Protein AF-H1RZD3-F1 (afdb_monomer_lite)

Structure (mmCIF, N/CA/C/O backbone):
data_AF-H1RZD3-F1
#
_entry.id   AF-H1RZD3-F1
#
loop_
_atom_site.group_PDB
_atom_site.id
_atom_site.type_symbol
_atom_site.label_atom_id
_atom_site.label_alt_id
_atom_site.label_comp_id
_atom_site.label_asym_id
_atom_site.label_entity_id
_atom_site.label_seq_id
_atom_site.pdbx_PDB_ins_code
_atom_site.Cartn_x
_atom_site.Cartn_y
_atom_site.Cartn_z
_atom_site.occupancy
_atom_site.B_iso_or_equiv
_atom_site.auth_seq_id
_atom_site.auth_comp_id
_atom_site.auth_asym_id
_atom_site.auth_atom_id
_atom_site.pdbx_PDB_model_num
ATOM 1 N N . MET A 1 1 ? -17.020 17.657 32.101 1.00 53.91 1 MET A N 1
ATOM 2 C CA . MET A 1 1 ? -16.296 17.722 30.815 1.00 53.91 1 MET A CA 1
ATOM 3 C C . MET A 1 1 ? -15.603 16.384 30.617 1.00 53.91 1 MET A C 1
ATOM 5 O O . MET A 1 1 ? -14.549 16.156 31.189 1.0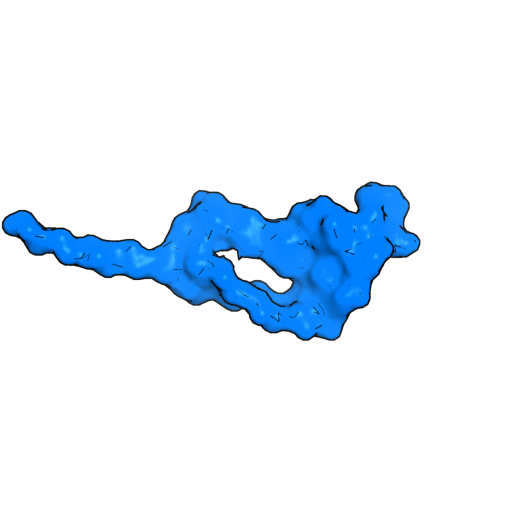0 53.91 1 MET A O 1
ATOM 9 N N . THR A 1 2 ? -16.260 15.449 29.934 1.00 53.19 2 THR A N 1
ATOM 10 C CA . THR A 1 2 ? -15.746 14.085 29.752 1.00 53.19 2 THR A CA 1
ATOM 11 C C . THR A 1 2 ? -14.834 14.089 28.533 1.00 53.19 2 THR A C 1
ATOM 13 O O . THR A 1 2 ? -15.307 14.300 27.421 1.00 53.19 2 THR A O 1
ATOM 16 N N . LEU A 1 3 ? -13.526 13.917 28.730 1.00 63.41 3 LEU A N 1
ATOM 17 C CA . LEU A 1 3 ? -12.578 13.758 27.627 1.00 63.41 3 LEU A CA 1
ATOM 18 C C . LEU A 1 3 ? -12.789 12.369 27.015 1.00 63.41 3 LEU A C 1
ATOM 20 O O . LEU A 1 3 ? -12.204 11.387 27.466 1.00 63.41 3 LEU A O 1
ATOM 24 N N . THR A 1 4 ? -13.655 12.261 26.010 1.00 69.69 4 THR A N 1
ATOM 25 C CA . THR A 1 4 ? -13.714 11.060 25.175 1.00 69.69 4 THR A CA 1
ATOM 26 C C . THR A 1 4 ? -12.418 10.994 24.380 1.00 69.69 4 THR A C 1
ATOM 28 O O . THR A 1 4 ? -12.191 11.807 23.484 1.00 69.69 4 THR A O 1
ATOM 31 N N . THR A 1 5 ? -11.537 10.061 24.726 1.00 68.69 5 THR A N 1
ATOM 32 C CA . THR A 1 5 ? -10.316 9.796 23.968 1.00 68.69 5 THR A CA 1
ATOM 33 C C . THR A 1 5 ? -10.710 9.247 22.598 1.00 68.69 5 THR A C 1
ATOM 35 O O . THR A 1 5 ? -11.021 8.068 22.438 1.00 68.69 5 THR A O 1
ATOM 38 N N . HIS A 1 6 ? -10.747 10.119 21.589 1.00 78.94 6 HIS A N 1
ATOM 39 C CA . HIS A 1 6 ? -11.047 9.717 20.221 1.00 78.94 6 HIS A CA 1
ATOM 40 C C . HIS A 1 6 ? -9.833 8.986 19.646 1.00 78.94 6 HIS A C 1
ATOM 42 O O . HIS A 1 6 ? -8.919 9.592 19.085 1.00 78.94 6 HIS A O 1
ATOM 48 N N . ARG A 1 7 ? -9.783 7.665 19.840 1.00 85.75 7 ARG A N 1
ATOM 49 C CA . ARG A 1 7 ? -8.725 6.841 19.262 1.00 85.75 7 ARG A CA 1
ATOM 50 C C . ARG A 1 7 ? -8.877 6.862 17.735 1.00 85.75 7 ARG A C 1
ATOM 52 O O . ARG A 1 7 ? -9.966 6.548 17.256 1.00 85.75 7 ARG A O 1
ATOM 59 N N . PRO A 1 8 ? -7.826 7.208 16.972 1.00 92.75 8 PRO A N 1
ATOM 60 C CA . PRO A 1 8 ? -7.913 7.197 15.520 1.00 92.75 8 PRO A CA 1
ATOM 61 C C . PRO A 1 8 ? -8.276 5.783 15.034 1.00 92.75 8 PRO A C 1
ATOM 63 O O . PRO A 1 8 ? -7.747 4.800 15.575 1.00 92.75 8 PRO A O 1
ATOM 66 N N . PRO A 1 9 ? -9.182 5.654 14.049 1.00 95.56 9 PRO A N 1
ATOM 67 C CA . PRO A 1 9 ? -9.530 4.361 13.472 1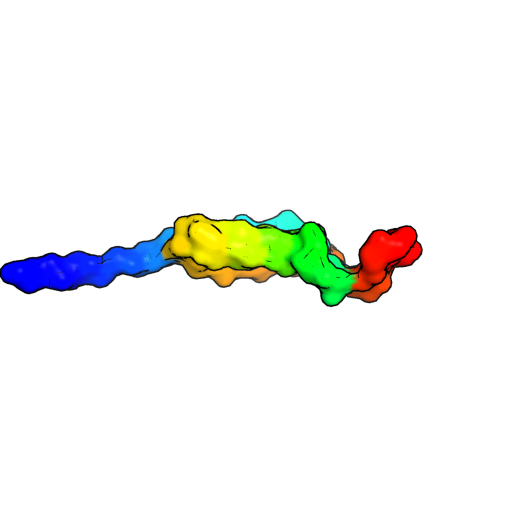.00 95.56 9 PRO A CA 1
ATOM 68 C C . PRO A 1 9 ? -8.277 3.682 12.912 1.00 95.56 9 PRO A C 1
ATOM 70 O O . PRO A 1 9 ? -7.364 4.343 12.417 1.00 95.56 9 PRO A O 1
ATOM 73 N N . ARG A 1 10 ? -8.206 2.354 13.036 1.00 97.56 10 ARG A N 1
ATOM 74 C CA . ARG A 1 10 ? -7.065 1.563 12.557 1.00 97.56 10 ARG A CA 1
ATOM 75 C C . ARG A 1 10 ? -7.376 1.061 11.155 1.00 97.56 10 ARG A C 1
ATOM 77 O O . ARG A 1 10 ? -8.362 0.349 10.986 1.00 97.56 10 ARG A O 1
ATOM 84 N N . THR A 1 11 ? -6.517 1.372 10.194 1.00 98.19 11 THR A N 1
ATOM 85 C CA . THR A 1 11 ? -6.738 1.034 8.781 1.00 98.19 11 THR A CA 1
ATOM 86 C C . THR A 1 11 ? -5.577 0.200 8.263 1.00 98.19 11 THR A C 1
ATOM 88 O O . THR A 1 11 ? -4.422 0.531 8.520 1.00 98.19 11 THR A O 1
ATOM 91 N N . LEU A 1 12 ? -5.877 -0.902 7.573 1.00 98.31 12 LEU A N 1
ATOM 92 C CA . LEU A 1 12 ? -4.887 -1.825 7.017 1.00 98.31 12 LEU A CA 1
ATOM 93 C C . LEU A 1 12 ? -4.824 -1.670 5.495 1.00 98.31 12 LEU A C 1
ATOM 95 O O . LEU A 1 12 ? -5.846 -1.813 4.831 1.00 98.31 12 LEU A O 1
ATOM 99 N N . THR A 1 13 ? -3.626 -1.446 4.958 1.00 98.19 13 THR A N 1
ATOM 100 C CA . THR A 1 13 ? -3.333 -1.670 3.535 1.00 98.19 13 THR A CA 1
ATOM 101 C C . THR A 1 13 ? -2.684 -3.040 3.325 1.00 98.19 13 THR A C 1
ATOM 103 O O . THR A 1 13 ? -1.891 -3.497 4.154 1.00 98.19 13 THR A O 1
ATOM 106 N N . ILE A 1 14 ? -3.022 -3.692 2.212 1.00 97.81 14 ILE A N 1
ATOM 107 C CA . ILE A 1 14 ? -2.403 -4.930 1.736 1.00 97.81 14 ILE A CA 1
ATOM 108 C C . ILE A 1 14 ? -1.956 -4.681 0.295 1.00 97.81 14 ILE A C 1
ATOM 110 O O . ILE A 1 14 ? -2.760 -4.757 -0.632 1.00 97.81 14 ILE A O 1
ATOM 114 N N . ALA A 1 15 ? -0.685 -4.332 0.115 1.00 96.38 15 ALA A N 1
ATOM 115 C CA . ALA A 1 15 ? -0.150 -3.897 -1.173 1.00 96.38 15 ALA A CA 1
ATOM 116 C C . ALA A 1 15 ? 1.363 -4.148 -1.274 1.00 96.38 15 ALA A C 1
ATOM 118 O O . ALA A 1 15 ? 1.999 -4.647 -0.338 1.00 96.38 15 ALA A O 1
ATOM 119 N N . GLY A 1 16 ? 1.942 -3.859 -2.441 1.00 95.44 16 GLY A N 1
ATOM 120 C CA . GLY A 1 16 ? 3.392 -3.808 -2.623 1.00 95.44 16 GLY A CA 1
ATOM 121 C C . GLY A 1 16 ? 3.999 -2.548 -1.998 1.00 95.44 16 GLY A C 1
ATOM 122 O O . GLY A 1 16 ? 3.308 -1.555 -1.771 1.00 95.44 16 GLY A O 1
ATOM 123 N N . SER A 1 17 ? 5.299 -2.590 -1.719 1.00 94.06 17 SER A N 1
ATOM 124 C CA . SER A 1 17 ? 6.087 -1.429 -1.303 1.00 94.06 17 SER A CA 1
ATOM 125 C C . SER A 1 17 ? 6.697 -0.735 -2.518 1.00 94.06 17 SER A C 1
ATOM 127 O O . SER A 1 17 ? 7.422 -1.378 -3.278 1.00 94.06 17 SER A O 1
ATOM 129 N N . ASP A 1 18 ? 6.478 0.573 -2.629 1.00 90.00 18 ASP A N 1
ATOM 130 C CA . ASP A 1 18 ? 7.146 1.478 -3.567 1.00 90.00 18 ASP A CA 1
ATOM 131 C C . ASP A 1 18 ? 8.171 2.338 -2.807 1.00 90.00 18 ASP A C 1
ATOM 133 O O . ASP A 1 18 ? 7.814 3.192 -1.990 1.00 90.00 18 ASP A O 1
ATOM 137 N N . SER A 1 19 ? 9.462 2.135 -3.080 1.00 83.19 19 SER A N 1
ATOM 138 C CA . SER A 1 19 ? 10.542 2.910 -2.453 1.00 83.19 19 SER A CA 1
ATOM 139 C C . SER A 1 19 ? 10.529 4.400 -2.808 1.00 83.19 19 SER A C 1
ATOM 141 O O . SER A 1 19 ? 11.057 5.198 -2.033 1.00 83.19 19 SER A O 1
ATOM 143 N N . GLY A 1 20 ? 9.911 4.797 -3.926 1.00 87.19 20 GLY A N 1
ATOM 144 C CA . GLY A 1 20 ? 9.710 6.203 -4.292 1.00 8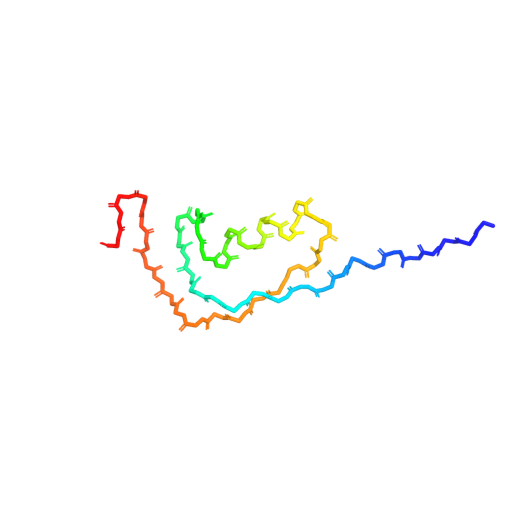7.19 20 GLY A CA 1
ATOM 145 C C . GLY A 1 20 ? 8.633 6.899 -3.451 1.00 87.19 20 GLY A C 1
ATOM 146 O O . GLY A 1 20 ? 8.572 8.128 -3.388 1.00 87.19 20 GLY A O 1
ATOM 147 N N . GLY A 1 21 ? 7.794 6.122 -2.765 1.00 89.44 21 GLY A N 1
ATOM 148 C CA . GLY A 1 21 ? 6.750 6.607 -1.874 1.00 89.44 21 GLY A CA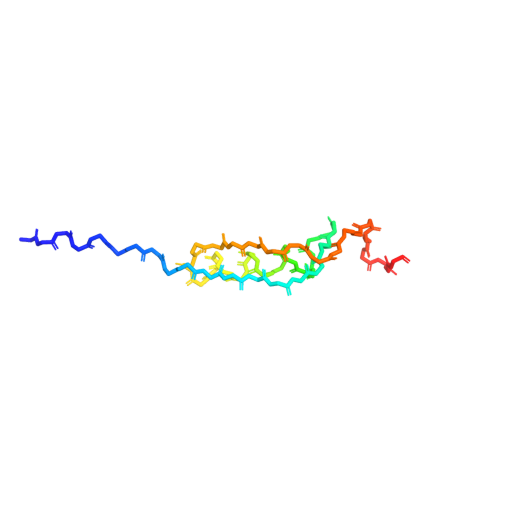 1
ATOM 149 C C . GLY A 1 21 ? 5.564 7.278 -2.571 1.00 89.44 21 GLY A C 1
ATOM 150 O O . GLY A 1 21 ? 4.785 7.955 -1.890 1.00 89.44 21 GLY A O 1
ATOM 151 N N . GLY A 1 22 ? 5.448 7.151 -3.894 1.00 91.25 22 GLY A N 1
ATOM 152 C CA . GLY A 1 22 ? 4.359 7.705 -4.702 1.00 91.25 22 GLY A CA 1
ATOM 153 C C . GLY A 1 22 ? 3.185 6.741 -4.878 1.00 91.25 22 GLY A C 1
ATOM 154 O O . GLY A 1 22 ? 2.074 7.187 -5.153 1.00 91.25 22 GLY A O 1
ATOM 155 N N . ALA A 1 23 ? 3.413 5.444 -4.676 1.00 92.62 23 ALA A N 1
ATOM 156 C CA . ALA A 1 23 ? 2.424 4.379 -4.778 1.00 92.62 23 ALA A CA 1
ATOM 157 C C . ALA A 1 23 ? 2.536 3.390 -3.600 1.00 92.62 23 ALA A C 1
ATOM 159 O O . ALA A 1 23 ? 3.211 3.651 -2.598 1.00 92.62 23 ALA A O 1
ATOM 160 N N . GLY A 1 24 ? 1.840 2.256 -3.719 1.00 95.06 24 GLY A N 1
ATOM 161 C CA . GLY A 1 24 ? 1.919 1.145 -2.776 1.00 95.06 24 GLY A CA 1
ATOM 162 C C . GLY A 1 24 ? 1.559 1.526 -1.340 1.00 95.06 24 GLY A C 1
ATOM 163 O O . GLY A 1 24 ? 0.882 2.525 -1.079 1.00 95.06 24 GLY A O 1
ATOM 164 N N . ILE A 1 25 ? 2.072 0.743 -0.388 1.00 97.00 25 ILE A N 1
ATOM 165 C CA . ILE A 1 25 ? 1.775 0.953 1.034 1.00 97.00 25 ILE A CA 1
ATOM 166 C C . ILE A 1 25 ? 2.189 2.350 1.530 1.00 97.00 25 ILE A C 1
ATOM 168 O O . ILE A 1 25 ? 1.604 2.865 2.477 1.00 97.00 25 ILE A O 1
ATOM 172 N N . GLN A 1 26 ? 3.179 2.993 0.910 1.00 96.06 26 GLN A N 1
ATOM 173 C CA . GLN A 1 26 ? 3.638 4.328 1.281 1.00 96.06 26 GLN A CA 1
ATOM 174 C C . GLN A 1 26 ? 2.585 5.394 0.956 1.00 96.06 26 GLN A C 1
ATOM 176 O O . GLN A 1 26 ? 2.309 6.255 1.796 1.00 96.06 26 GLN A O 1
ATOM 181 N N . ALA A 1 27 ? 1.990 5.341 -0.238 1.00 96.50 27 ALA A N 1
ATOM 182 C CA . ALA A 1 27 ? 0.904 6.239 -0.625 1.00 96.50 27 ALA A CA 1
ATOM 183 C C . ALA A 1 27 ? -0.359 5.996 0.216 1.00 96.50 27 ALA A C 1
ATOM 185 O O . ALA A 1 27 ? -1.010 6.950 0.656 1.00 96.50 27 ALA A O 1
ATOM 186 N N . ASP A 1 28 ? -0.651 4.734 0.529 1.00 98.00 28 ASP A N 1
ATOM 187 C CA . ASP A 1 28 ? -1.777 4.369 1.387 1.00 98.00 28 ASP A CA 1
ATOM 188 C C . ASP A 1 28 ? -1.608 4.929 2.804 1.00 98.00 28 ASP A C 1
ATOM 190 O O . ASP A 1 28 ? -2.513 5.570 3.333 1.00 98.00 28 ASP A O 1
ATOM 194 N N . LEU A 1 29 ? -0.427 4.769 3.414 1.00 97.88 29 LEU A N 1
ATOM 195 C CA . LEU A 1 29 ? -0.151 5.284 4.760 1.00 97.88 29 LEU A CA 1
ATOM 196 C C . LEU A 1 29 ? -0.199 6.819 4.818 1.00 97.88 29 LEU A C 1
ATOM 198 O O . LEU A 1 29 ? -0.682 7.370 5.809 1.00 97.88 29 LEU A O 1
ATOM 202 N N . LYS A 1 30 ? 0.235 7.519 3.759 1.00 97.25 30 LYS A N 1
ATOM 203 C CA . LYS A 1 30 ? 0.058 8.980 3.640 1.00 97.25 30 LYS A CA 1
ATOM 204 C C . LYS A 1 30 ? -1.422 9.357 3.590 1.00 97.25 30 LYS A C 1
ATOM 206 O O . LYS A 1 30 ? -1.835 10.286 4.280 1.00 97.25 30 LYS A O 1
ATOM 211 N N . THR A 1 31 ? -2.221 8.608 2.832 1.00 97.94 31 THR A N 1
ATOM 212 C CA . THR A 1 31 ? -3.678 8.787 2.761 1.00 97.94 31 THR A CA 1
ATOM 213 C C . THR A 1 31 ? -4.329 8.558 4.123 1.00 97.94 31 THR A C 1
ATOM 215 O O . THR A 1 31 ? -5.121 9.378 4.579 1.00 97.94 31 THR A O 1
ATOM 218 N N . PHE A 1 32 ? -3.949 7.491 4.828 1.00 98.25 32 PHE A N 1
ATOM 219 C CA . PHE A 1 32 ? -4.452 7.198 6.170 1.00 98.25 32 PHE A CA 1
ATOM 220 C C . PHE A 1 32 ? -4.114 8.316 7.155 1.00 98.25 32 PHE A C 1
ATOM 222 O O . PHE A 1 32 ? -4.995 8.751 7.894 1.00 98.25 32 PHE A O 1
ATOM 229 N N . ALA A 1 33 ? -2.882 8.827 7.130 1.00 97.38 33 ALA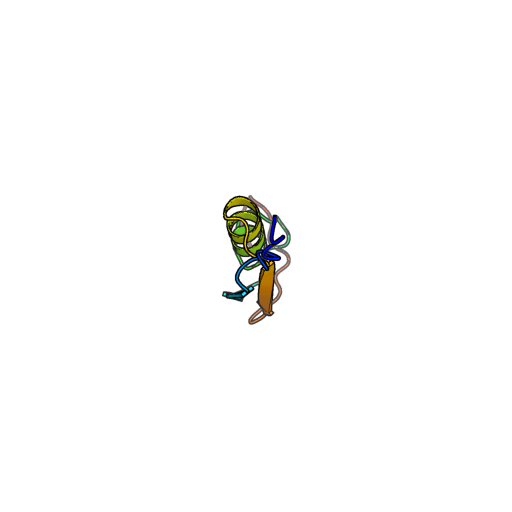 A N 1
ATOM 230 C CA . ALA A 1 33 ? -2.478 9.949 7.970 1.00 97.38 33 ALA A CA 1
ATOM 231 C C . ALA A 1 33 ? -3.285 11.222 7.658 1.00 97.38 33 ALA A C 1
ATOM 233 O O . ALA A 1 33 ? -3.773 11.874 8.580 1.00 97.38 33 ALA A O 1
ATOM 234 N N . ALA A 1 34 ? -3.489 11.539 6.374 1.00 98.00 34 ALA A N 1
ATOM 235 C CA . ALA A 1 34 ? -4.300 12.680 5.947 1.00 98.00 34 ALA A CA 1
ATOM 236 C C . ALA A 1 34 ? -5.775 12.565 6.382 1.00 98.00 34 ALA A C 1
ATOM 238 O O . ALA A 1 34 ? -6.422 13.579 6.632 1.00 98.00 34 ALA A O 1
ATOM 239 N N . LEU A 1 35 ? -6.291 11.340 6.519 1.00 97.50 35 LEU A N 1
ATOM 240 C CA . LEU A 1 35 ? -7.654 11.041 6.971 1.00 97.50 35 LEU A CA 1
ATOM 241 C C . LEU A 1 35 ? -7.762 10.772 8.486 1.00 97.50 35 LEU A C 1
ATOM 243 O O . LEU A 1 35 ? -8.797 10.301 8.953 1.00 97.50 35 LEU A O 1
ATOM 247 N N . GLY A 1 36 ? -6.711 11.032 9.271 1.00 96.12 36 GLY A N 1
ATOM 248 C CA . GLY A 1 36 ? -6.740 10.865 10.730 1.00 96.12 36 GLY A CA 1
ATOM 249 C C . GLY A 1 36 ? -6.807 9.407 11.202 1.00 96.12 36 GLY A C 1
ATOM 250 O O . GLY A 1 36 ? -7.293 9.129 12.299 1.00 96.12 36 GLY A O 1
ATOM 251 N N . CYS A 1 37 ? -6.334 8.467 10.386 1.00 97.56 37 CYS A N 1
ATOM 252 C CA . CYS A 1 37 ? -6.295 7.043 10.701 1.00 97.56 37 CYS A CA 1
ATOM 253 C C . CYS A 1 37 ? -4.916 6.619 11.225 1.00 97.56 37 CYS A C 1
ATOM 255 O O . CYS A 1 37 ? -3.873 7.101 10.782 1.00 97.56 37 CYS A O 1
ATOM 257 N N . PHE A 1 38 ? -4.902 5.633 12.120 1.00 97.25 38 PHE A N 1
ATOM 258 C CA . PHE A 1 38 ? -3.695 4.886 12.453 1.00 97.25 38 PHE A CA 1
ATOM 259 C C . PHE A 1 38 ? -3.454 3.826 11.373 1.00 97.25 38 PHE A C 1
ATOM 261 O O . PHE A 1 38 ? -4.145 2.803 11.325 1.00 97.25 38 PHE A O 1
ATOM 268 N N . GLY A 1 39 ? -2.491 4.088 10.493 1.00 97.56 39 GLY A N 1
ATOM 269 C CA . GLY A 1 39 ? -2.158 3.196 9.389 1.00 97.56 39 GLY A CA 1
ATOM 270 C C . GLY A 1 39 ? -1.390 1.943 9.817 1.00 97.56 39 GLY A C 1
ATOM 271 O O . GLY A 1 39 ? -0.497 1.995 10.659 1.00 97.56 39 GLY A O 1
ATOM 272 N N . MET A 1 40 ? -1.736 0.812 9.212 1.00 98.19 40 MET A N 1
ATOM 273 C CA . MET A 1 40 ? -1.080 -0.490 9.338 1.00 98.19 40 MET A CA 1
ATOM 274 C C . MET A 1 40 ? -0.855 -1.061 7.934 1.00 98.19 40 MET A C 1
ATOM 276 O O . MET A 1 40 ? -1.611 -0.741 7.015 1.00 98.19 40 MET A O 1
ATOM 280 N N . SER A 1 41 ? 0.139 -1.930 7.759 1.00 97.44 41 SER A N 1
ATOM 281 C CA . SER A 1 41 ? 0.455 -2.523 6.456 1.00 97.44 41 SER A CA 1
ATOM 282 C C . SER A 1 41 ? 0.751 -4.019 6.545 1.00 97.44 41 SER A C 1
ATOM 284 O O . SER A 1 41 ? 1.404 -4.489 7.476 1.00 97.4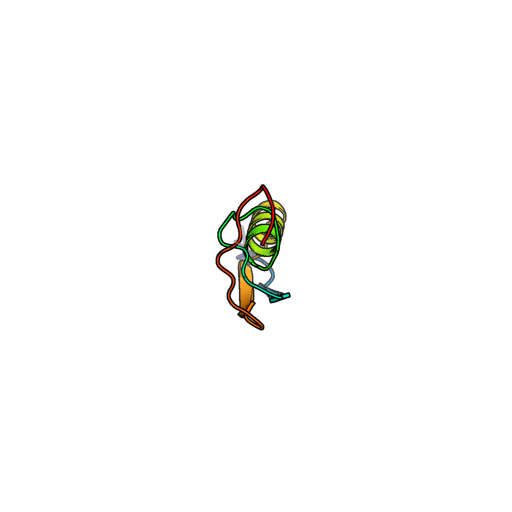4 41 SER A O 1
ATOM 286 N N . ALA A 1 42 ? 0.288 -4.758 5.537 1.00 97.81 42 ALA A N 1
ATOM 287 C CA . ALA A 1 42 ? 0.753 -6.096 5.200 1.00 97.81 42 ALA A CA 1
ATOM 288 C C . ALA A 1 42 ? 1.417 -6.037 3.818 1.00 97.81 42 ALA A C 1
ATOM 290 O O . ALA A 1 42 ? 0.771 -5.734 2.814 1.00 97.81 42 ALA A O 1
ATOM 291 N N . ILE A 1 43 ? 2.726 -6.276 3.776 1.00 96.19 43 ILE A N 1
ATOM 292 C CA . ILE A 1 43 ? 3.532 -6.113 2.563 1.00 96.19 43 ILE A CA 1
ATOM 293 C C . ILE A 1 43 ? 3.477 -7.403 1.744 1.00 96.19 43 ILE A C 1
ATOM 295 O O . ILE A 1 43 ? 3.829 -8.468 2.245 1.00 96.19 43 ILE A O 1
ATOM 299 N N . THR A 1 44 ? 3.056 -7.301 0.483 1.00 95.44 44 THR A N 1
ATOM 300 C CA . THR A 1 44 ? 2.954 -8.449 -0.445 1.00 95.44 44 THR A CA 1
ATOM 301 C C . THR A 1 44 ? 4.176 -8.601 -1.351 1.00 95.44 44 THR A C 1
ATOM 303 O O . THR A 1 44 ? 4.501 -9.709 -1.766 1.00 95.44 44 THR A O 1
ATOM 306 N N . ALA A 1 45 ? 4.875 -7.500 -1.631 1.00 91.38 45 ALA A N 1
ATOM 307 C CA . ALA A 1 45 ? 6.106 -7.459 -2.411 1.00 91.38 45 ALA A CA 1
ATOM 308 C C . ALA A 1 45 ? 6.944 -6.243 -2.000 1.00 91.38 45 ALA A C 1
ATOM 310 O O . ALA A 1 45 ? 6.396 -5.202 -1.630 1.00 91.38 45 ALA A O 1
ATOM 311 N N . ILE A 1 46 ? 8.267 -6.361 -2.094 1.00 85.94 46 ILE A N 1
ATOM 312 C CA . ILE A 1 46 ? 9.196 -5.238 -1.933 1.00 85.94 46 ILE A CA 1
ATOM 313 C C . ILE A 1 46 ? 9.817 -4.957 -3.295 1.00 85.94 46 ILE A C 1
ATOM 315 O O . ILE A 1 46 ? 10.294 -5.879 -3.953 1.00 85.94 46 ILE A O 1
ATOM 319 N N . THR A 1 47 ? 9.808 -3.693 -3.713 1.00 78.94 47 THR A N 1
ATOM 320 C CA . THR A 1 47 ? 10.419 -3.256 -4.969 1.00 78.94 47 THR A CA 1
ATOM 321 C C . THR A 1 47 ? 11.450 -2.158 -4.709 1.00 78.94 47 THR A C 1
ATOM 323 O O . THR A 1 47 ? 11.328 -1.395 -3.748 1.00 78.94 47 THR A O 1
ATOM 326 N N . ALA A 1 48 ? 12.465 -2.084 -5.572 1.00 74.50 48 ALA A N 1
ATOM 327 C CA . ALA A 1 48 ? 13.312 -0.906 -5.722 1.00 74.50 48 ALA A CA 1
ATOM 328 C C . ALA A 1 48 ? 12.774 -0.095 -6.908 1.00 74.50 48 ALA A C 1
ATOM 330 O O . ALA A 1 48 ? 13.310 -0.149 -8.009 1.00 74.50 48 ALA A O 1
ATOM 331 N N . GLN A 1 49 ? 11.647 0.577 -6.691 1.00 68.31 49 GLN A N 1
ATOM 332 C CA . GLN A 1 49 ? 10.982 1.397 -7.699 1.00 68.31 49 GLN A CA 1
ATOM 333 C C . GLN A 1 49 ? 11.500 2.835 -7.677 1.00 68.31 49 GLN A C 1
ATOM 335 O O . GLN A 1 49 ? 11.792 3.402 -6.617 1.00 68.31 49 GLN A O 1
ATOM 340 N N . ASN A 1 50 ? 11.585 3.434 -8.864 1.00 70.94 50 ASN A N 1
ATOM 341 C CA . ASN A 1 50 ? 11.818 4.859 -9.040 1.00 70.94 50 ASN A CA 1
ATOM 342 C C . ASN A 1 50 ? 10.709 5.469 -9.914 1.00 70.94 50 ASN A C 1
ATOM 344 O O . ASN A 1 50 ? 9.924 4.769 -10.550 1.00 70.94 50 ASN A O 1
ATOM 348 N N . THR A 1 51 ? 10.626 6.797 -9.945 1.00 65.19 51 THR A N 1
ATOM 349 C CA . THR A 1 51 ? 9.559 7.525 -10.650 1.00 65.19 51 THR A CA 1
ATOM 350 C C . THR A 1 51 ? 9.622 7.436 -12.180 1.00 65.19 51 THR A C 1
ATOM 352 O O . THR A 1 51 ? 8.690 7.896 -12.835 1.00 65.19 51 THR A O 1
ATOM 355 N N . LEU A 1 52 ? 10.674 6.844 -12.761 1.00 72.00 52 LEU A N 1
ATOM 356 C CA . LEU A 1 52 ? 10.784 6.544 -14.196 1.00 72.00 52 LEU A CA 1
ATOM 357 C C . LEU A 1 52 ? 10.293 5.129 -14.551 1.00 72.00 52 LEU A C 1
ATOM 359 O O . LEU A 1 52 ? 10.170 4.817 -15.733 1.00 72.00 52 LEU A O 1
ATOM 363 N N . GLY A 1 53 ? 10.005 4.282 -13.558 1.00 63.34 53 GLY A N 1
ATOM 364 C CA . GLY A 1 53 ? 9.567 2.900 -13.751 1.00 63.34 53 GLY A CA 1
ATOM 365 C C . GLY A 1 53 ? 10.206 1.920 -12.764 1.00 63.34 53 GLY A C 1
ATOM 366 O O . GLY A 1 53 ? 10.951 2.308 -11.859 1.00 63.34 53 GLY A O 1
ATOM 367 N N . ALA A 1 54 ? 9.871 0.639 -12.945 1.00 52.38 54 ALA A N 1
ATOM 368 C CA . ALA A 1 54 ? 10.586 -0.476 -12.324 1.00 52.38 54 ALA A CA 1
ATOM 369 C C . ALA A 1 54 ? 11.910 -0.732 -13.056 1.00 52.38 54 ALA A C 1
ATOM 371 O O . ALA A 1 54 ? 11.897 -0.672 -14.307 1.00 52.38 54 ALA A O 1
#

Organism: NCBI:txid1127483

Sequence (54 aa):
MTLTTHRPPRTLTIAGSDSGGGAGIQADLKTFAALGCFGMSAITAITAQNTLGA

Secondary structure (DSSP, 8-state):
------PPPEEEEEEEE-TTSSSHHHHHHHHHHHTT-EEEEEEEEE---BTTB-

pLDDT: mean 87.68, std 13.58, range [52.38, 98.31]

InterPro domains:
  IPR013749 Pyridoxamine kinase/Phosphomethylpyrimidine kinase [PF08543] (18-53)
  IPR029056 Ribokinase-like [G3DSA:3.40.1190.20] (1-54)
  IPR029056 Ribokinase-like [SSF53613] (8-52)

Radius of gyration: 14.42 Å; chains: 1; bounding box: 30×26×45 Å

Foldseek 3Di:
DDPPPPDAAEDEDEWADEPQLVDTLSVVCVVCVVVRHRYDYDHPYYDPADPVGD